Protein AF-A0A4Q7YXM0-F1 (afdb_monomer_lite)

Secondary structure (DSSP, 8-state):
--HHHHHHHHHHHHHHHHHHHHHHH-SS-HHHHHHHHHHHHHHHTTHHHHHHTTS-S-HHHHHHHHHHHHHHHHHHHHTSGGGG-

Foldseek 3Di:
DPLVVQLVVLLVCLVVLLVVLCVVPPPDDPVVSLVSSLVVSCVSSVLVVCVVVVVDVDSVVVSVVVSVSSVVVVVVCCVDCNVVD

Sequence (85 aa):
MDFLKIFLRGLAFLPAALHGTEALIGEGGGEQKKKAAIEIVGAAINITDAVTSKQIVDADRFTAGLGAIIDGVVECLNASVWAKS

pLDDT: mean 89.53, std 5.95, range [61.5, 96.5]

Radius of gyration: 13.37 Å; chains: 1; bounding box: 35×18×37 Å

Organism: NCBI:txid388466

Structure (mmCIF, N/CA/C/O backbone):
data_AF-A0A4Q7YXM0-F1
#
_entry.id   AF-A0A4Q7YXM0-F1
#
loop_
_atom_site.group_PDB
_atom_site.id
_atom_site.type_symbol
_atom_site.label_atom_id
_atom_site.label_alt_id
_atom_site.label_comp_id
_atom_site.label_asym_id
_atom_site.label_entity_id
_atom_site.label_seq_id
_atom_site.pdbx_PDB_ins_code
_atom_site.Cartn_x
_atom_site.Cartn_y
_atom_site.Cartn_z
_atom_site.occupancy
_atom_site.B_iso_or_equiv
_atom_site.auth_seq_id
_atom_site.auth_comp_id
_atom_site.auth_asym_id
_atom_site.auth_atom_id
_atom_site.pdbx_PDB_model_num
ATOM 1 N N . MET A 1 1 ? -18.420 7.827 7.568 1.00 61.50 1 MET A N 1
ATOM 2 C CA . MET A 1 1 ? -18.148 7.454 6.163 1.00 61.50 1 MET A CA 1
ATOM 3 C C . MET A 1 1 ? -18.017 5.947 6.109 1.00 61.50 1 MET A C 1
ATOM 5 O O . MET A 1 1 ? -17.509 5.378 7.062 1.00 61.50 1 MET A O 1
ATOM 9 N N . ASP A 1 2 ? -18.507 5.304 5.056 1.00 86.44 2 ASP A N 1
ATOM 10 C CA . ASP A 1 2 ? -18.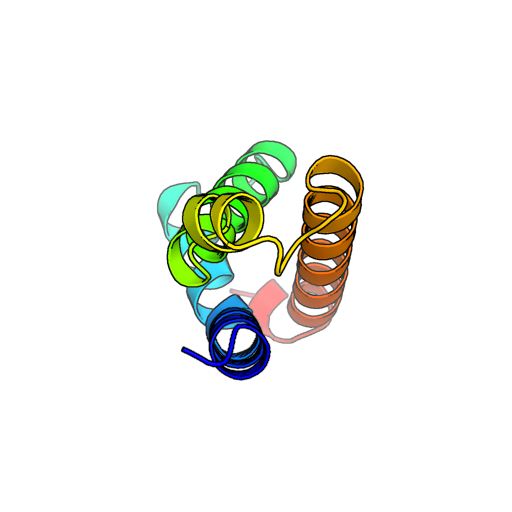310 3.865 4.873 1.00 86.44 2 ASP A CA 1
ATOM 11 C C . ASP A 1 2 ? -16.835 3.620 4.515 1.00 86.44 2 ASP A C 1
ATOM 13 O O . ASP A 1 2 ? -16.400 3.989 3.420 1.00 86.44 2 ASP A O 1
ATOM 17 N N . PHE A 1 3 ? -16.059 3.086 5.465 1.00 89.94 3 PHE A N 1
ATOM 18 C CA . PHE A 1 3 ? -14.623 2.836 5.309 1.00 89.94 3 PHE A CA 1
ATOM 19 C C . PHE A 1 3 ? -14.332 1.993 4.068 1.00 89.94 3 PHE A C 1
ATOM 21 O O . PHE A 1 3 ? -13.364 2.266 3.363 1.00 89.94 3 PHE A O 1
ATOM 28 N N . LEU A 1 4 ? -15.218 1.054 3.720 1.00 90.88 4 LEU A N 1
ATOM 29 C CA . LEU A 1 4 ? -15.068 0.237 2.521 1.00 90.88 4 LEU A CA 1
ATOM 30 C C . LEU A 1 4 ? -15.001 1.094 1.249 1.00 90.88 4 LEU A C 1
ATOM 32 O O . LEU A 1 4 ? -14.166 0.853 0.382 1.00 90.88 4 LEU A O 1
ATOM 36 N N . LYS A 1 5 ? -15.826 2.141 1.142 1.00 92.44 5 LYS A N 1
ATOM 37 C CA . LYS A 1 5 ? -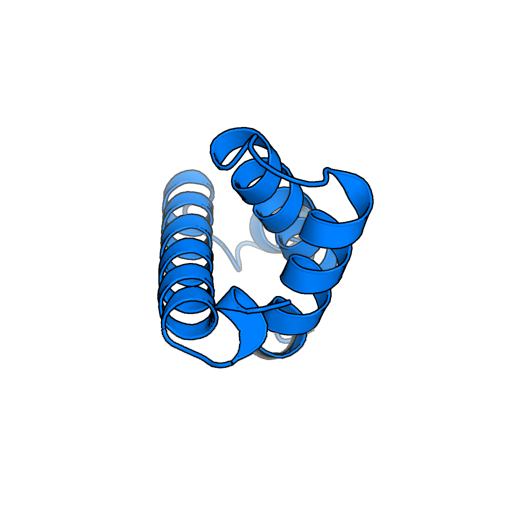15.805 3.049 -0.020 1.00 92.44 5 LYS A CA 1
ATOM 38 C C . LYS A 1 5 ? -14.516 3.859 -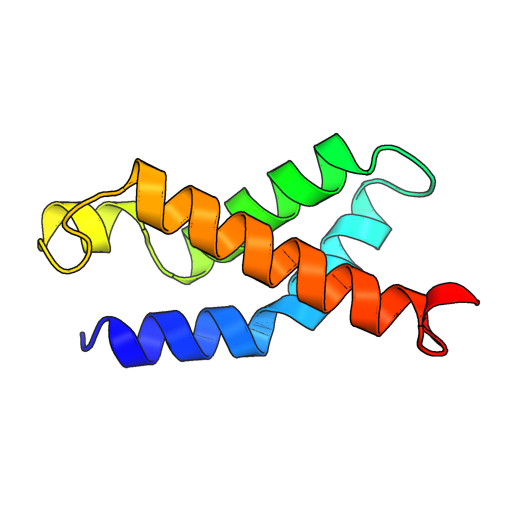0.090 1.00 92.44 5 LYS A C 1
ATOM 40 O O . LYS A 1 5 ? -14.030 4.128 -1.185 1.00 92.44 5 LYS A O 1
ATOM 45 N N . ILE A 1 6 ? -13.979 4.266 1.059 1.00 91.88 6 ILE A N 1
ATOM 46 C CA . ILE A 1 6 ? -12.697 4.975 1.141 1.00 91.88 6 ILE A CA 1
ATOM 47 C C . ILE A 1 6 ? -11.562 4.035 0.730 1.00 91.88 6 ILE A C 1
ATOM 49 O O . ILE A 1 6 ? -10.762 4.383 -0.135 1.00 91.88 6 ILE A O 1
ATOM 53 N N . PHE A 1 7 ? -11.549 2.822 1.280 1.00 92.69 7 PHE A N 1
ATOM 54 C CA . PHE A 1 7 ? -10.558 1.806 0.966 1.00 92.69 7 PHE A CA 1
ATOM 55 C C . PHE A 1 7 ? -10.533 1.474 -0.530 1.00 92.69 7 PHE A C 1
ATOM 57 O O . PHE A 1 7 ? -9.480 1.553 -1.157 1.00 92.69 7 PHE A O 1
ATOM 64 N N . LEU A 1 8 ? -11.696 1.217 -1.141 1.00 93.00 8 LEU A N 1
ATOM 65 C CA . LEU A 1 8 ? -11.805 0.947 -2.579 1.00 93.00 8 LEU A CA 1
ATOM 66 C C . LEU A 1 8 ? -11.300 2.111 -3.446 1.00 93.00 8 LEU A C 1
ATOM 68 O O . LEU A 1 8 ? -10.672 1.880 -4.477 1.00 93.00 8 LEU A O 1
ATOM 72 N N . ARG A 1 9 ? -11.535 3.363 -3.032 1.00 91.50 9 ARG A N 1
ATOM 73 C CA . ARG A 1 9 ? -10.982 4.540 -3.725 1.00 91.50 9 ARG A CA 1
ATOM 74 C C . ARG A 1 9 ? -9.462 4.605 -3.607 1.00 91.50 9 ARG A C 1
ATOM 76 O O . ARG A 1 9 ? -8.806 4.901 -4.600 1.00 91.50 9 ARG A O 1
ATOM 83 N N . GLY A 1 10 ? -8.910 4.293 -2.435 1.00 90.88 10 GLY A N 1
ATOM 84 C CA . GLY A 1 10 ? -7.463 4.186 -2.241 1.00 90.88 10 GLY A CA 1
ATOM 85 C C . GLY A 1 10 ? -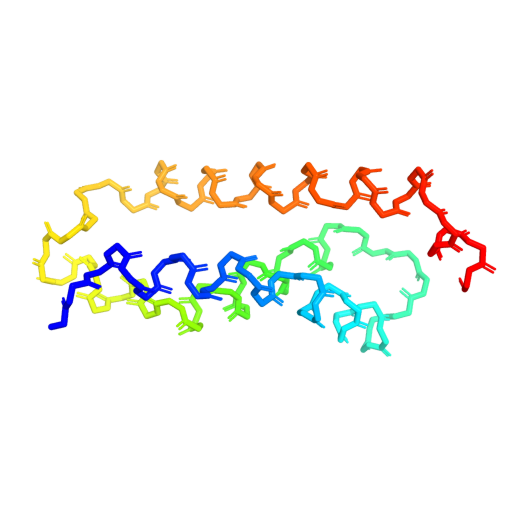6.834 3.117 -3.135 1.00 90.88 10 GLY A C 1
ATOM 86 O O . GLY A 1 10 ? -5.808 3.371 -3.759 1.00 90.88 10 GLY A O 1
ATOM 87 N N . LEU A 1 11 ? -7.493 1.963 -3.283 1.00 91.38 11 LEU A N 1
ATOM 88 C CA . LEU A 1 11 ? -7.050 0.909 -4.2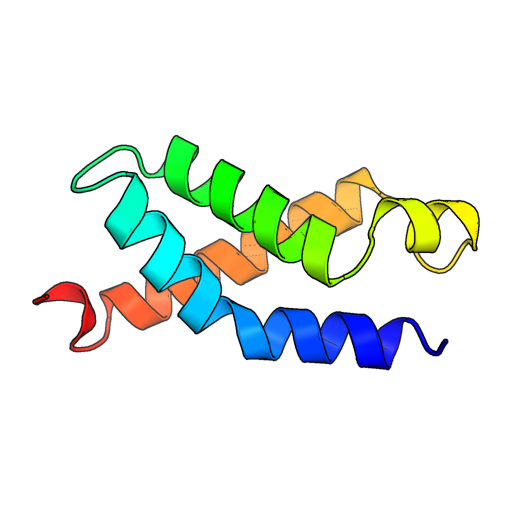02 1.00 91.38 11 LEU A CA 1
ATOM 89 C C . LEU A 1 11 ? -7.106 1.343 -5.670 1.00 91.38 11 LEU A C 1
ATOM 91 O O . LEU A 1 11 ? -6.176 1.076 -6.424 1.00 91.38 11 LEU A O 1
ATOM 95 N N . ALA A 1 12 ? -8.159 2.047 -6.086 1.00 91.81 12 ALA A N 1
ATOM 96 C CA . ALA A 1 12 ? -8.244 2.580 -7.446 1.00 91.81 12 ALA A CA 1
ATOM 97 C C . ALA A 1 12 ? -7.161 3.641 -7.737 1.00 91.81 12 ALA A C 1
ATOM 99 O O . ALA A 1 12 ? -6.754 3.810 -8.884 1.00 91.81 12 ALA A O 1
ATOM 100 N N . PHE A 1 13 ? -6.681 4.340 -6.704 1.00 91.25 13 PHE A N 1
ATOM 101 C CA . PHE A 1 13 ? -5.617 5.341 -6.797 1.00 91.25 13 PHE A CA 1
ATOM 102 C C . PHE A 1 13 ? -4.198 4.739 -6.825 1.00 91.25 13 PHE A C 1
ATOM 104 O O . PHE A 1 13 ? -3.252 5.429 -7.207 1.00 91.25 13 PHE A O 1
ATOM 111 N N . LEU A 1 14 ? -4.034 3.456 -6.475 1.00 91.69 14 LEU A N 1
ATOM 112 C CA . LEU A 1 14 ? -2.727 2.805 -6.322 1.00 91.69 14 LEU A CA 1
ATOM 113 C C . LEU A 1 14 ? -1.783 2.978 -7.529 1.00 91.69 14 LEU A C 1
ATOM 115 O O . LEU A 1 14 ? -0.626 3.328 -7.307 1.00 91.69 14 LEU A O 1
ATOM 119 N N . PRO A 1 15 ? -2.225 2.805 -8.793 1.00 90.62 15 PRO A N 1
ATOM 120 C CA . PRO A 1 15 ? -1.331 2.963 -9.943 1.00 90.62 15 PRO A CA 1
ATOM 121 C C . PRO A 1 15 ? -0.760 4.382 -10.061 1.00 90.62 15 PRO A C 1
ATOM 123 O O . PRO A 1 15 ? 0.425 4.558 -10.333 1.00 90.62 15 PRO A O 1
ATOM 126 N N . ALA A 1 16 ? -1.584 5.401 -9.797 1.00 90.62 16 ALA A N 1
ATOM 127 C CA . ALA A 1 16 ? -1.144 6.794 -9.813 1.00 90.62 16 ALA A CA 1
ATOM 128 C C . ALA A 1 16 ? -0.169 7.089 -8.664 1.00 90.62 16 ALA A C 1
ATOM 130 O O . ALA A 1 16 ? 0.829 7.779 -8.874 1.00 90.62 16 ALA A O 1
ATOM 131 N N . ALA A 1 17 ? -0.423 6.531 -7.474 1.00 91.56 17 ALA A N 1
ATOM 132 C CA . ALA A 1 17 ? 0.497 6.629 -6.345 1.00 91.56 17 ALA A CA 1
ATOM 133 C C . ALA A 1 17 ? 1.864 6.020 -6.686 1.00 91.56 17 ALA A C 1
ATOM 135 O O . ALA A 1 17 ? 2.881 6.673 -6.481 1.00 91.56 17 ALA A O 1
ATOM 136 N N . LEU A 1 18 ? 1.888 4.821 -7.279 1.00 91.62 18 LEU A N 1
ATOM 137 C CA . LEU A 1 18 ? 3.121 4.133 -7.666 1.00 91.62 18 LEU A CA 1
ATOM 138 C C . LEU A 1 18 ? 3.909 4.896 -8.732 1.00 91.62 18 LEU A C 1
ATOM 140 O O . LEU A 1 18 ? 5.117 5.054 -8.586 1.00 91.62 18 LEU A O 1
ATOM 144 N N . HIS A 1 19 ? 3.240 5.440 -9.751 1.00 88.69 19 HIS A N 1
ATOM 145 C CA . HIS A 1 19 ? 3.897 6.310 -10.732 1.00 88.69 19 HIS A CA 1
ATOM 146 C C . HIS A 1 19 ? 4.490 7.567 -10.079 1.00 88.69 19 HIS A C 1
ATOM 148 O O . HIS A 1 19 ? 5.607 7.964 -10.405 1.00 88.69 19 HIS A O 1
ATOM 154 N N . GLY A 1 20 ? 3.762 8.193 -9.148 1.00 87.56 20 GLY A N 1
ATOM 155 C CA . GLY A 1 20 ? 4.257 9.351 -8.406 1.00 87.56 20 GLY A CA 1
ATOM 156 C C . GLY A 1 20 ? 5.470 9.006 -7.540 1.00 87.56 20 GLY A C 1
ATOM 157 O O . GLY A 1 20 ? 6.446 9.750 -7.520 1.00 87.56 20 GLY A O 1
ATOM 158 N N . THR A 1 21 ? 5.441 7.858 -6.863 1.00 89.44 21 THR A N 1
ATOM 159 C CA . THR A 1 21 ? 6.564 7.364 -6.062 1.00 89.44 21 THR A CA 1
ATOM 160 C C . THR A 1 21 ? 7.792 7.061 -6.920 1.00 89.44 21 THR A C 1
ATOM 162 O O . THR A 1 21 ? 8.898 7.441 -6.539 1.00 89.44 21 THR A O 1
ATOM 165 N N . GLU A 1 22 ? 7.608 6.434 -8.084 1.00 87.12 22 GLU A N 1
ATOM 166 C CA . GLU A 1 22 ? 8.687 6.170 -9.042 1.00 87.12 22 GLU A CA 1
ATOM 167 C C . GLU A 1 22 ? 9.342 7.474 -9.511 1.00 87.12 22 GLU A C 1
ATOM 169 O O . GLU A 1 22 ? 10.561 7.606 -9.455 1.00 87.12 22 GLU A O 1
ATOM 174 N N . ALA A 1 23 ? 8.536 8.479 -9.872 1.00 87.44 23 ALA A N 1
ATOM 175 C CA . ALA A 1 23 ? 9.029 9.781 -10.318 1.00 87.44 23 ALA A CA 1
ATOM 176 C C . ALA A 1 23 ? 9.791 10.560 -9.227 1.00 87.44 23 ALA A C 1
ATOM 178 O O . ALA A 1 23 ? 10.681 11.347 -9.544 1.00 87.44 23 ALA A O 1
ATOM 179 N N . LEU A 1 24 ? 9.441 10.363 -7.952 1.00 87.12 24 LEU A N 1
ATOM 180 C CA . LEU A 1 24 ? 10.092 11.033 -6.821 1.00 87.12 24 LEU A CA 1
ATOM 181 C C . LEU A 1 24 ? 11.412 10.373 -6.407 1.00 87.12 24 LEU A C 1
ATOM 183 O O . LEU A 1 24 ? 12.321 11.074 -5.968 1.00 87.12 24 LEU A O 1
ATOM 187 N N . ILE A 1 25 ? 11.503 9.042 -6.491 1.00 86.38 25 ILE A N 1
ATOM 188 C CA . ILE A 1 25 ? 12.653 8.276 -5.980 1.00 86.38 25 ILE A CA 1
ATOM 189 C C . ILE A 1 25 ? 13.649 7.924 -7.096 1.00 86.38 25 ILE A C 1
ATOM 191 O O . ILE A 1 25 ? 14.846 7.848 -6.828 1.00 86.38 25 ILE A O 1
ATOM 195 N N . GLY A 1 26 ? 13.195 7.771 -8.343 1.00 80.75 26 GLY A N 1
ATOM 196 C CA . GLY A 1 26 ? 14.039 7.362 -9.470 1.00 80.75 26 GLY A CA 1
ATOM 197 C C . GLY A 1 26 ? 14.431 5.882 -9.419 1.00 80.75 26 GLY A C 1
ATOM 198 O O . GLY A 1 26 ? 13.873 5.113 -8.640 1.00 80.75 26 GLY A O 1
ATOM 199 N N . GLU A 1 27 ? 15.376 5.453 -10.259 1.00 78.00 27 GLU A N 1
ATOM 200 C CA . GLU A 1 27 ? 15.785 4.042 -10.351 1.00 78.00 27 GLU A CA 1
ATOM 201 C C . GLU A 1 27 ? 16.362 3.485 -9.032 1.00 78.00 27 GLU A C 1
ATOM 203 O O . GLU A 1 27 ? 17.079 4.158 -8.292 1.00 78.00 27 GLU A O 1
ATOM 208 N N . GLY A 1 28 ? 16.083 2.207 -8.749 1.00 78.56 28 GLY A N 1
ATOM 209 C CA . GLY A 1 28 ? 16.500 1.537 -7.511 1.00 78.56 28 GLY A CA 1
ATOM 210 C C . GLY A 1 28 ? 15.551 1.773 -6.327 1.00 78.56 28 GLY A C 1
ATOM 211 O O . GLY A 1 28 ? 14.397 2.155 -6.500 1.00 78.56 28 GLY A O 1
ATOM 212 N N . GLY A 1 29 ? 16.001 1.456 -5.106 1.00 80.81 29 GLY A N 1
ATOM 213 C CA . GLY A 1 29 ? 15.272 1.801 -3.875 1.00 80.81 29 GLY A CA 1
ATOM 214 C C . GLY A 1 29 ? 13.902 1.132 -3.686 1.00 80.81 29 GLY A C 1
ATOM 215 O O . GLY A 1 29 ? 13.020 1.735 -3.083 1.00 80.81 29 GLY A O 1
ATOM 216 N N . GLY A 1 30 ? 13.694 -0.097 -4.176 1.00 82.25 30 GLY A N 1
ATOM 217 C CA . GLY A 1 30 ? 12.384 -0.774 -4.148 1.00 82.25 30 GLY A CA 1
ATOM 218 C C . GLY A 1 30 ? 11.712 -0.827 -2.766 1.00 82.25 30 GLY A C 1
ATOM 219 O O . GLY A 1 30 ? 10.513 -0.582 -2.653 1.00 82.25 30 GLY A O 1
ATOM 220 N N . GLU A 1 31 ? 12.481 -1.050 -1.697 1.00 85.06 31 GLU A N 1
ATOM 221 C CA . GLU A 1 31 ? 11.960 -1.017 -0.323 1.00 85.06 31 GLU A CA 1
ATOM 222 C C . GLU A 1 31 ? 11.503 0.395 0.091 1.00 85.06 31 GLU A C 1
ATOM 224 O O . GLU A 1 31 ? 10.439 0.564 0.689 1.00 85.06 31 GLU A O 1
ATOM 229 N N . GLN A 1 32 ? 12.260 1.426 -0.296 1.00 85.88 32 GLN A N 1
ATOM 230 C CA . GLN A 1 32 ? 11.918 2.826 -0.040 1.00 85.88 32 GLN A CA 1
ATOM 231 C C . GLN A 1 32 ? 10.659 3.243 -0.809 1.00 85.88 32 GLN A C 1
ATOM 233 O O . GLN A 1 32 ? 9.779 3.888 -0.239 1.00 85.88 32 GLN A O 1
ATOM 238 N N . LYS A 1 33 ? 10.532 2.817 -2.072 1.00 87.75 33 LYS A N 1
ATOM 239 C CA . LYS A 1 33 ? 9.334 3.031 -2.897 1.00 87.75 33 LYS A CA 1
ATOM 240 C C . LYS A 1 33 ? 8.116 2.352 -2.297 1.00 87.75 33 LYS A C 1
ATOM 242 O O . LYS A 1 33 ? 7.074 2.981 -2.147 1.00 87.75 33 LYS A O 1
ATOM 247 N N . LYS A 1 34 ? 8.250 1.094 -1.879 1.00 87.56 34 LYS A N 1
ATOM 248 C CA . LYS A 1 34 ? 7.167 0.367 -1.216 1.00 87.56 34 LYS A CA 1
ATOM 249 C C . LYS A 1 34 ? 6.710 1.080 0.052 1.00 87.56 34 LYS A C 1
ATOM 251 O O . LYS A 1 34 ? 5.512 1.270 0.245 1.00 87.56 34 LYS A O 1
ATOM 256 N N . LYS A 1 35 ? 7.650 1.516 0.894 1.00 88.00 35 LYS A N 1
ATOM 257 C CA . LYS A 1 35 ? 7.332 2.266 2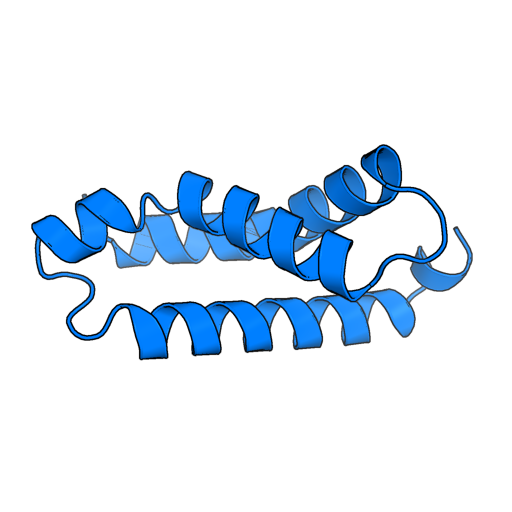.112 1.00 88.00 35 LYS A CA 1
ATOM 258 C C . LYS A 1 35 ? 6.591 3.569 1.796 1.00 88.00 35 LYS A C 1
ATOM 260 O O . LYS A 1 35 ? 5.540 3.816 2.379 1.00 88.00 35 LYS A O 1
ATOM 265 N N . ALA A 1 36 ? 7.078 4.347 0.831 1.00 89.94 36 ALA A N 1
ATOM 266 C CA . ALA A 1 36 ? 6.426 5.582 0.401 1.00 89.94 36 ALA A CA 1
ATOM 267 C C . ALA A 1 36 ? 5.019 5.331 -0.173 1.00 89.94 36 ALA A C 1
ATOM 269 O O . ALA A 1 36 ? 4.082 6.058 0.147 1.00 89.94 36 ALA A O 1
ATOM 270 N N . ALA A 1 37 ? 4.837 4.272 -0.967 1.00 90.94 37 ALA A N 1
ATOM 271 C CA . ALA A 1 37 ? 3.532 3.889 -1.498 1.00 90.94 37 ALA A CA 1
ATOM 272 C C . ALA A 1 37 ? 2.550 3.495 -0.382 1.00 90.94 37 ALA A C 1
ATOM 274 O O . ALA A 1 37 ? 1.399 3.930 -0.399 1.00 90.94 37 ALA A O 1
ATOM 275 N N . ILE A 1 38 ? 3.002 2.728 0.620 1.00 90.88 38 ILE A N 1
ATOM 276 C CA . ILE A 1 38 ? 2.196 2.385 1.803 1.00 90.88 38 ILE A CA 1
ATOM 277 C C . ILE A 1 38 ? 1.776 3.654 2.551 1.00 90.88 38 ILE A C 1
ATOM 279 O O . ILE A 1 38 ? 0.610 3.779 2.916 1.00 90.88 38 ILE A O 1
ATOM 283 N N . GLU A 1 39 ? 2.688 4.606 2.751 1.00 90.19 39 GLU A N 1
ATOM 284 C CA . GLU A 1 39 ? 2.393 5.869 3.435 1.00 90.19 39 GLU A CA 1
ATOM 285 C C . GLU A 1 39 ? 1.379 6.723 2.656 1.00 90.19 39 GLU A C 1
ATOM 287 O O . GLU A 1 39 ? 0.387 7.175 3.230 1.00 90.19 39 GLU A O 1
ATOM 292 N N . ILE A 1 40 ? 1.569 6.889 1.341 1.00 89.44 40 ILE A N 1
ATOM 293 C CA . ILE A 1 40 ? 0.661 7.656 0.470 1.00 89.44 40 ILE A CA 1
ATOM 294 C C . ILE A 1 40 ? -0.742 7.044 0.477 1.00 89.44 40 ILE A C 1
ATOM 296 O O . ILE A 1 40 ? -1.739 7.747 0.657 1.00 89.44 40 ILE A O 1
ATOM 300 N N . VAL A 1 41 ? -0.833 5.727 0.294 1.00 89.44 41 VAL A N 1
ATOM 301 C CA . VAL A 1 41 ? -2.122 5.033 0.209 1.00 89.44 41 VAL A CA 1
ATOM 302 C C . VAL A 1 41 ? -2.780 4.956 1.582 1.00 89.44 41 VAL A C 1
ATOM 304 O O . VAL A 1 41 ? -3.984 5.177 1.692 1.00 89.44 41 VAL A O 1
ATOM 307 N N . GLY A 1 42 ? -1.998 4.726 2.638 1.00 88.94 42 GLY A N 1
ATOM 308 C CA . GLY A 1 42 ? -2.459 4.736 4.022 1.00 88.94 42 GLY A CA 1
ATOM 309 C C . GLY A 1 42 ? -3.036 6.088 4.445 1.00 88.94 42 GLY A C 1
ATOM 310 O O . GLY A 1 42 ? -4.087 6.137 5.091 1.00 88.94 42 GLY A O 1
ATOM 311 N N . ALA A 1 43 ? -2.412 7.187 4.016 1.00 89.44 43 ALA A N 1
ATOM 312 C CA . ALA A 1 43 ? -2.946 8.531 4.198 1.00 89.44 43 ALA A CA 1
ATOM 313 C C . ALA A 1 43 ? -4.242 8.738 3.397 1.00 89.44 43 ALA A C 1
ATOM 315 O O . ALA A 1 43 ? -5.227 9.238 3.942 1.00 89.44 43 ALA A O 1
ATOM 316 N N . ALA A 1 44 ? -4.281 8.296 2.134 1.00 88.25 44 ALA A N 1
ATOM 317 C CA . ALA A 1 44 ? -5.458 8.428 1.274 1.00 88.25 44 ALA A CA 1
ATOM 318 C C . ALA A 1 44 ? -6.692 7.687 1.817 1.00 88.25 44 ALA A C 1
ATOM 320 O O . ALA A 1 44 ? -7.817 8.160 1.641 1.00 88.25 44 ALA A O 1
ATOM 321 N N . ILE A 1 45 ? -6.497 6.550 2.498 1.00 90.69 45 ILE A N 1
ATOM 322 C CA . ILE A 1 45 ? -7.592 5.792 3.125 1.00 90.69 45 ILE A CA 1
ATOM 323 C C . ILE A 1 45 ? -7.844 6.153 4.595 1.00 90.69 45 ILE A C 1
ATOM 325 O O . ILE A 1 45 ? -8.734 5.574 5.215 1.00 90.69 45 ILE A O 1
ATOM 329 N N . ASN A 1 46 ? -7.081 7.103 5.143 1.00 90.62 46 ASN A N 1
ATOM 330 C CA . ASN A 1 46 ? -7.156 7.556 6.528 1.00 90.62 46 ASN A CA 1
ATOM 331 C C . ASN A 1 46 ? -7.099 6.399 7.552 1.00 90.62 46 ASN A C 1
ATOM 333 O O . ASN A 1 46 ? -8.002 6.234 8.376 1.00 90.62 46 ASN A O 1
ATOM 337 N N . ILE A 1 47 ? -6.036 5.579 7.492 1.00 89.56 47 ILE A N 1
ATOM 338 C CA . ILE A 1 47 ? -5.862 4.400 8.371 1.00 89.56 47 ILE A CA 1
ATOM 339 C C . ILE A 1 47 ? -6.032 4.764 9.852 1.00 89.56 47 ILE A C 1
ATOM 341 O O . ILE A 1 47 ? -6.696 4.036 10.586 1.00 89.56 47 ILE A O 1
ATOM 345 N N . THR A 1 48 ? -5.477 5.893 10.298 1.00 89.06 48 THR A N 1
ATOM 346 C CA . THR A 1 48 ? -5.545 6.323 11.704 1.00 89.06 48 THR A CA 1
ATOM 347 C C . THR A 1 48 ? -6.986 6.510 12.184 1.00 89.06 48 THR A C 1
ATOM 349 O O . THR A 1 48 ? -7.355 6.027 13.259 1.00 89.06 48 THR A O 1
ATOM 352 N N . ASP A 1 49 ? -7.827 7.168 11.381 1.00 91.88 49 ASP A N 1
ATOM 353 C CA . ASP A 1 49 ? -9.250 7.339 11.691 1.00 91.88 49 ASP A CA 1
ATOM 354 C C . ASP A 1 49 ? -10.004 6.006 11.613 1.00 91.88 49 ASP A C 1
ATOM 356 O O . ASP A 1 49 ? -10.838 5.702 12.466 1.00 91.88 49 ASP A O 1
ATOM 360 N N . ALA A 1 50 ? -9.669 5.154 10.642 1.00 90.94 50 ALA A N 1
ATOM 361 C CA . ALA A 1 50 ? -10.273 3.833 10.492 1.00 90.94 50 ALA A CA 1
ATOM 362 C C . ALA A 1 50 ? -9.971 2.893 11.677 1.00 90.94 50 ALA A C 1
ATOM 364 O O . ALA A 1 50 ? -10.844 2.131 12.096 1.00 90.94 50 ALA A O 1
ATOM 365 N N . VAL A 1 51 ? -8.773 2.972 12.263 1.00 91.31 51 VAL A N 1
ATOM 366 C CA . VAL A 1 51 ? -8.427 2.264 13.508 1.00 91.31 51 VAL A CA 1
ATOM 367 C C . VAL A 1 51 ? -9.199 2.854 14.690 1.00 91.31 51 VAL A C 1
ATOM 369 O O . VAL A 1 51 ? -9.853 2.124 15.435 1.00 91.31 51 VAL A O 1
ATOM 372 N N . THR A 1 52 ? -9.196 4.183 14.831 1.00 93.19 52 THR A N 1
ATOM 373 C CA . THR A 1 52 ? -9.871 4.884 15.941 1.00 93.19 52 THR A CA 1
ATOM 374 C C . THR A 1 52 ? -11.381 4.617 15.957 1.00 93.19 52 THR A C 1
ATOM 376 O O . THR A 1 52 ? -11.976 4.393 17.012 1.00 93.19 52 THR A O 1
ATOM 379 N N . SER A 1 53 ? -12.001 4.562 14.777 1.00 93.50 53 SER A N 1
ATOM 380 C CA . SER A 1 53 ? -13.423 4.255 14.577 1.00 93.50 53 SER A CA 1
ATOM 381 C C . SER A 1 53 ? -13.745 2.752 14.537 1.00 93.50 53 SER A C 1
ATOM 383 O O . SER A 1 53 ? -14.888 2.378 14.260 1.00 93.50 53 SER A O 1
ATOM 385 N N . LYS A 1 54 ? -12.766 1.883 14.840 1.00 92.69 54 LYS A N 1
ATOM 386 C CA . LYS A 1 54 ? -12.893 0.413 14.885 1.00 92.69 54 LYS A CA 1
ATOM 387 C C . LYS A 1 54 ? -13.345 -0.228 13.565 1.00 92.69 54 LYS A C 1
ATOM 389 O O . LYS A 1 54 ? -13.921 -1.313 13.570 1.00 92.69 54 LYS A O 1
ATOM 394 N N . GLN A 1 55 ? -13.087 0.428 12.436 1.00 93.44 55 GLN A N 1
ATOM 395 C CA . GLN A 1 55 ? -13.260 -0.152 11.099 1.00 93.44 55 GLN A CA 1
ATOM 396 C C . GLN A 1 55 ? -12.083 -1.069 10.733 1.00 93.44 55 GLN A C 1
ATOM 398 O O . GLN A 1 55 ? -12.253 -2.034 9.993 1.00 93.44 55 GLN A O 1
ATOM 403 N N . ILE A 1 56 ? -10.904 -0.801 11.303 1.00 94.38 56 ILE A N 1
ATOM 404 C CA . ILE A 1 56 ? -9.735 -1.682 11.279 1.00 94.38 56 ILE A CA 1
ATOM 405 C C . ILE A 1 56 ? -9.503 -2.190 12.703 1.00 94.38 56 ILE A C 1
ATOM 407 O O . ILE A 1 56 ? -9.220 -1.408 13.607 1.00 94.38 56 ILE A O 1
ATOM 411 N N . VAL A 1 57 ? -9.638 -3.502 12.900 1.00 96.06 57 VAL A N 1
ATOM 412 C CA . VAL A 1 57 ? -9.480 -4.153 14.217 1.00 96.06 57 VAL A CA 1
ATOM 413 C C . VAL A 1 57 ? -8.025 -4.551 14.488 1.00 96.06 57 VAL A C 1
ATOM 415 O O . VAL A 1 57 ? -7.601 -4.590 15.638 1.00 96.06 57 VAL A O 1
ATOM 418 N N . ASP A 1 58 ? -7.260 -4.820 13.430 1.00 96.25 58 ASP A N 1
ATOM 419 C CA . ASP A 1 58 ? -5.861 -5.248 13.480 1.00 96.25 58 ASP A CA 1
ATOM 420 C C . ASP A 1 58 ? -5.060 -4.416 12.469 1.00 96.25 58 ASP A C 1
ATOM 422 O O . ASP A 1 58 ? -5.110 -4.656 11.259 1.00 96.25 58 ASP A O 1
ATOM 426 N N . ALA A 1 59 ? -4.395 -3.372 12.967 1.00 92.56 59 ALA A N 1
ATOM 427 C CA . ALA A 1 59 ? -3.700 -2.392 12.135 1.00 92.56 59 ALA A CA 1
ATOM 428 C C . ALA A 1 59 ? -2.456 -2.979 11.454 1.00 92.56 59 ALA A C 1
ATOM 430 O O . ALA A 1 59 ? -2.201 -2.682 10.284 1.00 92.56 59 ALA A O 1
ATOM 431 N N . ASP A 1 60 ? -1.719 -3.841 12.154 1.00 94.19 60 ASP A N 1
ATOM 432 C CA . ASP A 1 60 ? -0.497 -4.456 11.637 1.00 94.19 60 ASP A CA 1
ATOM 433 C C . ASP A 1 60 ? -0.833 -5.426 10.507 1.00 94.19 60 ASP A C 1
ATOM 435 O O . ASP A 1 60 ? -0.266 -5.344 9.414 1.00 94.19 60 ASP A O 1
ATOM 439 N N . ARG A 1 61 ? -1.835 -6.290 10.715 1.00 95.88 61 ARG A N 1
ATOM 440 C CA . ARG A 1 61 ? -2.300 -7.212 9.675 1.00 95.88 61 ARG A CA 1
ATOM 441 C C . ARG A 1 61 ? -2.897 -6.475 8.481 1.00 95.88 61 ARG A C 1
ATOM 443 O O . ARG A 1 61 ? -2.690 -6.897 7.343 1.00 95.88 61 ARG A O 1
ATOM 450 N N . PHE A 1 62 ? -3.626 -5.385 8.718 1.00 94.19 62 PHE A N 1
ATOM 451 C CA . PHE A 1 62 ? -4.165 -4.563 7.637 1.00 94.19 62 PHE A CA 1
ATOM 452 C C . PHE A 1 62 ? -3.043 -3.926 6.808 1.00 94.19 62 PHE A C 1
ATOM 454 O O . PHE A 1 62 ? -3.062 -4.003 5.580 1.00 94.19 62 PHE A O 1
ATOM 461 N N . THR A 1 63 ? -2.036 -3.355 7.469 1.00 92.00 63 THR A N 1
ATOM 462 C CA . THR A 1 63 ? -0.878 -2.736 6.809 1.00 92.00 63 THR A CA 1
ATOM 463 C C . THR A 1 63 ? -0.064 -3.768 6.027 1.00 92.00 63 THR A C 1
ATOM 465 O O . THR A 1 63 ? 0.337 -3.501 4.894 1.00 92.00 63 THR A O 1
ATOM 468 N N . ALA A 1 64 ? 0.111 -4.979 6.567 1.00 94.81 64 ALA A N 1
ATOM 469 C CA . ALA A 1 64 ? 0.737 -6.088 5.849 1.00 94.81 64 ALA A CA 1
ATOM 470 C C . ALA A 1 64 ? -0.051 -6.476 4.584 1.00 94.81 64 ALA A C 1
ATOM 472 O O . ALA A 1 64 ? 0.535 -6.652 3.516 1.00 94.81 64 ALA A O 1
ATOM 473 N N . GLY A 1 65 ? -1.384 -6.549 4.680 1.00 95.50 65 GLY A N 1
ATOM 474 C CA . GLY A 1 65 ? -2.258 -6.791 3.530 1.00 95.50 65 GLY A CA 1
ATOM 475 C C . GLY A 1 65 ? -2.158 -5.695 2.467 1.00 95.50 65 GLY A C 1
ATOM 476 O O . GLY A 1 65 ? -2.054 -6.000 1.281 1.00 95.50 65 GLY A O 1
ATOM 477 N N . LEU A 1 66 ? -2.114 -4.425 2.880 1.00 93.94 66 LEU A N 1
ATOM 478 C CA . LEU A 1 66 ? -1.904 -3.299 1.969 1.00 93.94 66 LEU A CA 1
ATOM 479 C C . LEU A 1 66 ? -0.549 -3.395 1.253 1.00 93.94 66 LEU A C 1
ATOM 481 O O . LEU A 1 66 ? -0.478 -3.179 0.045 1.00 93.94 66 LEU A O 1
ATOM 485 N N . GLY A 1 67 ? 0.505 -3.778 1.978 1.00 94.19 67 GLY A N 1
ATOM 486 C CA . GLY A 1 67 ? 1.822 -4.035 1.402 1.00 94.19 67 GLY A CA 1
ATOM 487 C C . GLY A 1 67 ? 1.793 -5.120 0.322 1.00 94.19 67 GLY A C 1
ATOM 488 O O . GLY A 1 67 ? 2.377 -4.924 -0.739 1.00 94.19 67 GLY A O 1
ATOM 489 N N . ALA A 1 68 ? 1.066 -6.217 0.549 1.00 96.50 68 ALA A N 1
ATOM 490 C CA . ALA A 1 68 ? 0.918 -7.291 -0.436 1.00 96.50 68 ALA A CA 1
ATOM 491 C C . ALA A 1 68 ? 0.125 -6.855 -1.682 1.00 96.50 68 ALA A C 1
ATOM 493 O O . ALA A 1 68 ? 0.456 -7.251 -2.797 1.00 96.50 68 ALA A O 1
ATOM 494 N N . ILE A 1 69 ? -0.901 -6.012 -1.517 1.00 95.19 69 ILE A N 1
ATOM 495 C CA . ILE A 1 69 ? -1.639 -5.435 -2.653 1.00 95.19 69 ILE A CA 1
ATOM 496 C C . ILE A 1 69 ? -0.715 -4.551 -3.497 1.00 95.19 69 ILE A C 1
ATOM 498 O O . ILE A 1 69 ? -0.734 -4.637 -4.723 1.00 95.19 69 ILE A O 1
ATOM 502 N N . ILE A 1 70 ? 0.106 -3.723 -2.846 1.00 93.50 70 ILE A N 1
ATOM 503 C CA . ILE A 1 70 ? 1.099 -2.882 -3.520 1.00 93.50 70 ILE A CA 1
ATOM 504 C C . ILE A 1 70 ? 2.096 -3.735 -4.303 1.00 93.50 70 ILE A C 1
ATOM 506 O O . ILE A 1 70 ? 2.307 -3.458 -5.481 1.00 93.50 70 ILE A O 1
ATOM 510 N N . ASP A 1 71 ? 2.645 -4.788 -3.692 1.00 93.69 71 ASP A N 1
ATOM 511 C CA . ASP A 1 71 ? 3.557 -5.709 -4.379 1.00 93.69 71 ASP A CA 1
ATOM 512 C C . ASP A 1 71 ? 2.902 -6.320 -5.624 1.00 93.69 71 ASP A C 1
ATOM 514 O O . ASP A 1 71 ? 3.495 -6.299 -6.700 1.00 93.69 71 ASP A O 1
ATOM 518 N N . GLY A 1 72 ? 1.656 -6.790 -5.506 1.00 94.75 72 GLY A N 1
ATOM 519 C CA . GLY A 1 72 ? 0.923 -7.370 -6.632 1.00 94.75 72 GLY A CA 1
ATOM 520 C C . GLY A 1 72 ? 0.670 -6.374 -7.768 1.00 94.75 72 GLY A C 1
ATOM 521 O O . GLY A 1 72 ? 0.772 -6.730 -8.940 1.00 94.75 72 GLY A O 1
ATOM 522 N N . VAL A 1 73 ? 0.386 -5.103 -7.461 1.00 93.00 73 VAL A N 1
ATOM 523 C CA . VAL A 1 73 ? 0.248 -4.073 -8.505 1.00 93.00 73 VAL A CA 1
ATOM 524 C C . VAL A 1 73 ? 1.595 -3.748 -9.142 1.00 93.00 73 VAL A C 1
ATOM 526 O O . VAL A 1 73 ? 1.657 -3.622 -10.361 1.00 93.00 73 VAL A O 1
ATOM 529 N N . VAL A 1 74 ? 2.673 -3.653 -8.362 1.00 91.44 74 VAL A N 1
ATOM 530 C CA . VAL A 1 74 ? 4.027 -3.459 -8.899 1.00 91.44 74 VAL A CA 1
ATOM 531 C C . VAL A 1 74 ? 4.420 -4.618 -9.815 1.00 91.44 74 VAL A C 1
ATOM 533 O O . VAL A 1 74 ? 4.963 -4.376 -10.888 1.00 91.44 74 VAL A O 1
ATOM 536 N N . GLU A 1 75 ? 4.098 -5.860 -9.455 1.00 93.75 75 GLU A N 1
ATOM 537 C CA . GLU A 1 75 ? 4.314 -7.031 -10.310 1.00 93.75 75 GLU A CA 1
ATOM 538 C C . GLU A 1 75 ? 3.555 -6.907 -11.640 1.00 93.75 75 GLU A C 1
ATOM 540 O O . GLU A 1 75 ? 4.149 -7.060 -12.709 1.00 93.75 75 GLU A O 1
ATOM 545 N N . CYS A 1 76 ? 2.275 -6.523 -11.598 1.00 93.88 76 CYS A N 1
ATOM 546 C CA . CYS A 1 76 ? 1.490 -6.245 -12.803 1.00 93.88 76 CYS A CA 1
ATOM 547 C C . CYS A 1 76 ? 2.102 -5.126 -13.660 1.00 93.88 76 CYS A C 1
ATOM 549 O O . CYS A 1 76 ? 2.160 -5.250 -14.883 1.00 93.88 76 CYS A O 1
ATOM 551 N N . LEU A 1 77 ? 2.557 -4.031 -13.041 1.00 90.12 77 LEU A N 1
ATOM 552 C CA . LEU A 1 77 ? 3.168 -2.912 -13.755 1.00 90.12 77 LEU A CA 1
ATOM 553 C C . LEU A 1 77 ? 4.507 -3.321 -14.386 1.00 90.12 77 LEU A C 1
ATOM 555 O O . LEU A 1 77 ? 4.737 -3.022 -15.558 1.00 90.12 77 LEU A O 1
ATOM 559 N N . ASN A 1 78 ? 5.338 -4.071 -13.663 1.00 88.94 78 ASN A N 1
ATOM 560 C CA . ASN A 1 78 ? 6.596 -4.629 -14.164 1.00 88.94 78 ASN A CA 1
ATOM 561 C C . ASN A 1 78 ? 6.390 -5.643 -15.304 1.00 88.94 78 ASN A C 1
ATOM 563 O O . ASN A 1 78 ? 7.255 -5.802 -16.160 1.00 88.94 78 ASN A O 1
ATOM 567 N N . ALA A 1 79 ? 5.238 -6.314 -15.353 1.00 93.75 79 ALA A N 1
ATOM 568 C CA . ALA A 1 79 ? 4.846 -7.175 -16.469 1.00 93.75 79 ALA A CA 1
ATOM 569 C C . ALA A 1 79 ? 4.190 -6.409 -17.641 1.00 93.75 79 ALA A C 1
ATOM 571 O O . ALA A 1 79 ? 3.856 -7.006 -18.667 1.00 93.75 79 ALA A O 1
ATOM 572 N N . SER A 1 80 ? 3.980 -5.097 -17.505 1.00 90.56 80 SER A N 1
ATOM 573 C CA . SER A 1 80 ? 3.316 -4.243 -18.495 1.00 90.56 80 SER A CA 1
ATOM 574 C C . SER A 1 80 ? 4.304 -3.370 -19.284 1.00 90.56 80 SER A C 1
ATOM 576 O O . SER A 1 80 ? 5.519 -3.443 -19.110 1.00 90.56 80 SER A O 1
ATOM 578 N N . VAL A 1 81 ? 3.786 -2.493 -20.156 1.00 86.81 81 VAL A N 1
ATOM 579 C CA . VAL A 1 81 ? 4.604 -1.493 -20.871 1.00 86.81 81 VAL A CA 1
ATOM 580 C C . VAL A 1 81 ? 5.297 -0.496 -19.939 1.00 86.81 81 VAL A C 1
ATOM 582 O O . VAL A 1 81 ? 6.288 0.104 -20.346 1.00 86.81 81 VAL A O 1
ATOM 585 N N . TRP A 1 82 ? 4.817 -0.346 -18.701 1.00 85.25 82 TRP A N 1
ATOM 586 C CA . TRP A 1 82 ? 5.427 0.528 -17.700 1.00 85.25 82 TRP A CA 1
ATOM 587 C C . TRP A 1 82 ? 6.884 0.158 -17.411 1.00 85.25 82 TRP A C 1
ATOM 589 O O . TRP A 1 82 ? 7.715 1.046 -17.307 1.00 85.25 82 TRP A O 1
ATOM 599 N N . ALA A 1 83 ? 7.233 -1.131 -17.425 1.00 82.56 83 ALA A N 1
ATOM 600 C CA . ALA A 1 83 ? 8.607 -1.596 -17.215 1.00 82.56 83 ALA A CA 1
ATOM 601 C C . ALA A 1 83 ? 9.621 -1.135 -18.279 1.00 82.56 83 ALA A C 1
ATOM 603 O O . ALA A 1 83 ? 10.818 -1.366 -18.136 1.00 82.56 83 ALA A O 1
ATOM 604 N N . LYS A 1 84 ? 9.146 -0.557 -19.388 1.00 76.62 84 LYS A N 1
ATOM 605 C CA . LYS A 1 84 ? 9.983 0.008 -20.457 1.00 76.62 84 LYS A CA 1
ATOM 606 C C . LYS A 1 84 ? 10.135 1.530 -20.349 1.00 76.62 84 LYS A C 1
ATOM 608 O O . LYS A 1 84 ? 10.722 2.120 -21.256 1.00 76.62 84 LYS A O 1
ATOM 613 N N . SER A 1 85 ? 9.503 2.139 -19.343 1.00 61.75 85 SER A N 1
ATOM 614 C CA . SER A 1 85 ? 9.434 3.591 -19.131 1.00 61.75 85 SER A CA 1
ATOM 615 C C . SER A 1 85 ? 10.556 4.075 -18.230 1.00 61.75 85 SER A C 1
ATOM 617 O O . SER A 1 85 ? 10.995 3.276 -17.378 1.00 61.75 85 SER A O 1
#